Protein AF-A0A8C0AU82-F1 (afdb_monomer)

Mean predicted aligned error: 18.44 Å

Sequence (104 aa):
MIRSTSATCQVRTSYLPEEILWGYEFTPAISLSASGKYVADFSLFDQVVKVTAPCCLHETVRFGDPEKVKLEESLREAAEREREGAPLSNQATRCTWGLGSRRL

pLDDT: mean 73.28, std 21.24, range [34.78, 97.44]

Foldseek 3Di:
DPPVDPDDDDDDDDDDPVRDDPQKDQDPQWDADPVRDIDGNVVRVPPIDRHDPPDDDDDDDPPDDPVNVVVVVVVVVVVVVVVVPDDDDDDDDDDDDDPPDDDD

Solvent-accessible surface area (backbone atoms only — not comparable to full-atom values): 7245 Å² total; per-residue (Å²): 104,47,95,92,40,103,45,80,74,87,87,85,86,87,80,58,81,87,72,60,67,84,51,50,43,73,45,84,30,65,48,72,44,98,86,74,43,82,42,75,44,73,88,30,68,85,38,66,43,82,47,84,61,80,75,58,93,87,60,89,71,94,80,68,54,72,66,57,56,54,49,55,52,53,53,50,52,50,54,52,54,54,64,75,68,57,79,92,76,92,75,87,78,81,83,75,82,83,77,85,74,91,83,132

InterPro domains:
  IPR003269 Potassium channel, inwardly rectifying, Kir1.2 [PR01322] (27-35)
  IPR003269 Potassium channel, inwardly rectifying, Kir1.2 [PR01322] (46-54)
  IPR003269 Potassium channel, inwardly rectifying, Kir1.2 [PR01322] (80-88)
  IPR013518 Potassium channel, inwardly rectifying, Kir, cytoplasmic [G3DSA:2.60.40.1400] (1-64)
  IPR014756 Immunoglobulin E-set [SSF81296] (2-61)
  IPR016449 Potassium channel, inwardly rectifying, Kir [PR01320] (13-30)
  IPR016449 Potassium channel, inwardly rectifying, Kir [PR01320] (38-52)
  IPR016449 Potassium channel, inwardly rectifying, Kir [PTHR11767] (2-73)
  IPR041647 Inward rectifier potassium channel, C-terminal [PF17655] (2-59)

Secondary structure (DSSP, 8-state):
-BTTBS----------GGG--TTEEE---EEE-TTS-EEE-GGGSS-EEE----S-SS---SS--HHHHHHHHHHHHHHHHHHHH-------------------

Structure (mmCIF, N/CA/C/O backbone):
data_AF-A0A8C0AU82-F1
#
_entry.id   AF-A0A8C0AU82-F1
#
loop_
_atom_site.group_PDB
_atom_site.id
_atom_site.type_symbol
_a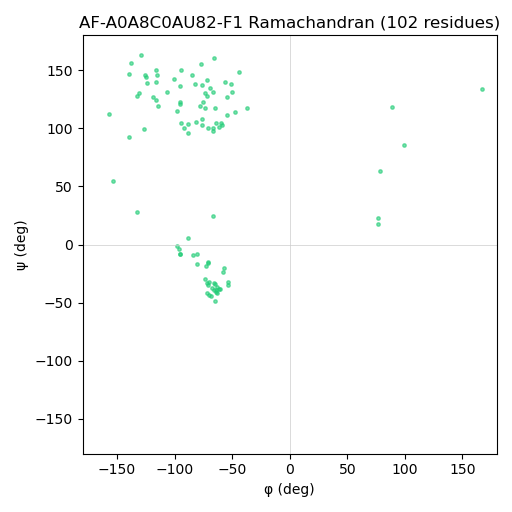tom_site.label_atom_id
_atom_site.label_alt_id
_atom_site.label_comp_id
_atom_site.label_asym_id
_atom_site.label_entity_id
_atom_site.label_seq_id
_atom_site.pdbx_PDB_ins_code
_atom_site.Cartn_x
_atom_site.Cartn_y
_atom_site.Cartn_z
_atom_site.occupancy
_atom_site.B_iso_or_equiv
_atom_site.auth_seq_id
_atom_site.auth_comp_id
_atom_site.auth_asym_id
_atom_site.auth_atom_id
_atom_site.pdbx_PDB_model_num
ATOM 1 N N . MET A 1 1 ? 17.974 5.374 -6.125 1.00 58.78 1 MET A N 1
ATOM 2 C CA . MET A 1 1 ? 18.706 5.566 -7.394 1.00 58.78 1 MET A CA 1
ATOM 3 C C . MET A 1 1 ? 17.728 5.272 -8.514 1.00 58.78 1 MET A C 1
ATOM 5 O O . MET A 1 1 ? 17.133 4.201 -8.503 1.00 58.78 1 MET A O 1
ATOM 9 N N . ILE A 1 2 ? 17.480 6.233 -9.399 1.00 80.56 2 ILE A N 1
ATOM 10 C CA . ILE A 1 2 ? 16.621 6.003 -10.569 1.00 80.56 2 ILE A CA 1
ATOM 11 C C . ILE A 1 2 ? 17.420 5.151 -11.555 1.00 80.56 2 ILE A C 1
ATOM 13 O O . ILE A 1 2 ? 18.567 5.461 -11.832 1.00 80.56 2 ILE A O 1
ATOM 17 N N . ARG A 1 3 ? 16.850 4.059 -12.074 1.00 72.75 3 ARG A N 1
ATOM 18 C CA . ARG A 1 3 ? 17.611 3.053 -12.841 1.00 72.75 3 ARG A CA 1
ATOM 19 C C . ARG A 1 3 ? 18.416 3.638 -14.017 1.00 72.75 3 ARG A C 1
ATOM 21 O O . ARG A 1 3 ? 19.488 3.128 -14.315 1.00 72.75 3 ARG A O 1
ATOM 28 N N . SER A 1 4 ? 17.918 4.698 -14.653 1.00 81.94 4 SER A N 1
ATOM 29 C CA . SER A 1 4 ? 18.555 5.332 -15.818 1.00 81.94 4 SER A CA 1
ATOM 30 C C . SER A 1 4 ? 19.447 6.530 -15.483 1.00 81.94 4 SER A C 1
ATOM 32 O O . SER A 1 4 ? 20.152 7.021 -16.359 1.00 81.94 4 SER A O 1
ATOM 34 N N . THR A 1 5 ? 19.446 7.001 -14.235 1.00 80.44 5 THR A N 1
ATOM 35 C CA . THR A 1 5 ? 20.209 8.185 -13.828 1.00 80.44 5 THR A CA 1
ATOM 36 C C . THR A 1 5 ? 20.950 7.855 -12.544 1.00 80.44 5 THR A C 1
ATOM 38 O O . THR A 1 5 ? 20.331 7.482 -11.551 1.00 80.44 5 THR A O 1
ATOM 41 N N . SER A 1 6 ? 22.263 8.076 -12.489 1.00 81.88 6 SER A N 1
ATOM 42 C CA . SER A 1 6 ? 23.060 7.974 -11.251 1.00 81.88 6 SER A CA 1
ATOM 43 C C . SER A 1 6 ? 22.715 9.057 -10.206 1.00 81.88 6 SER A C 1
ATOM 45 O O . SER A 1 6 ? 23.526 9.392 -9.348 1.00 81.88 6 SER A O 1
ATOM 47 N N . ALA A 1 7 ? 21.495 9.596 -10.259 1.00 88.25 7 ALA A N 1
ATOM 48 C CA . ALA A 1 7 ? 20.927 10.560 -9.340 1.00 88.25 7 ALA A CA 1
ATOM 49 C C . ALA A 1 7 ? 20.107 9.870 -8.239 1.00 88.25 7 ALA A C 1
ATOM 51 O O . ALA A 1 7 ? 19.492 8.804 -8.414 1.00 88.25 7 ALA A O 1
ATOM 52 N N . THR A 1 8 ? 20.070 10.517 -7.081 1.00 88.50 8 THR A N 1
ATOM 53 C CA . THR A 1 8 ? 19.171 10.170 -5.984 1.00 88.50 8 THR A CA 1
ATOM 54 C C . THR A 1 8 ? 17.810 10.841 -6.197 1.00 88.50 8 THR A C 1
ATOM 56 O O . THR A 1 8 ? 17.713 11.928 -6.757 1.00 88.50 8 THR A O 1
ATOM 59 N N . CYS A 1 9 ? 16.735 10.167 -5.787 1.00 87.19 9 CYS A N 1
ATOM 60 C CA . CYS A 1 9 ? 15.372 10.694 -5.826 1.00 87.19 9 CYS A CA 1
ATOM 61 C C . CYS A 1 9 ? 14.746 10.459 -4.457 1.00 87.19 9 CYS A C 1
ATOM 63 O O . CYS A 1 9 ? 14.836 9.349 -3.927 1.00 87.19 9 CYS A O 1
ATOM 65 N N . GLN A 1 10 ? 14.159 11.509 -3.892 1.00 93.25 10 GLN A N 1
ATOM 66 C CA . GLN A 1 10 ? 13.459 11.469 -2.620 1.00 93.25 10 GLN A CA 1
ATOM 67 C C . GLN A 1 10 ? 11.981 11.745 -2.880 1.00 93.25 10 GLN A C 1
ATOM 69 O O . GLN A 1 10 ? 11.624 12.820 -3.354 1.00 93.25 10 GLN A O 1
ATOM 74 N N . VAL A 1 11 ? 11.132 10.779 -2.544 1.00 94.19 11 VAL A N 1
ATOM 75 C CA . VAL A 1 11 ? 9.676 10.928 -2.578 1.00 94.19 11 VAL A CA 1
ATOM 76 C C . VAL A 1 11 ? 9.197 11.032 -1.136 1.00 94.19 11 VAL A C 1
ATOM 78 O O . VAL A 1 11 ? 9.627 10.252 -0.286 1.00 94.19 11 VAL A O 1
ATOM 81 N N . ARG A 1 12 ? 8.358 12.026 -0.838 1.00 96.62 12 ARG A N 1
ATOM 82 C CA . ARG A 1 12 ? 7.791 12.250 0.497 1.00 96.62 12 ARG A CA 1
ATOM 83 C C . ARG A 1 12 ? 6.273 12.287 0.406 1.00 96.62 12 ARG A C 1
ATOM 85 O O . ARG A 1 12 ? 5.738 12.819 -0.559 1.00 96.62 12 ARG A O 1
ATOM 92 N N . THR A 1 13 ? 5.620 11.754 1.427 1.00 95.38 13 THR A N 1
ATOM 93 C CA . THR A 1 13 ? 4.176 11.852 1.643 1.00 95.38 13 THR A CA 1
ATOM 94 C C . THR A 1 13 ? 3.919 12.130 3.124 1.00 95.38 13 THR A C 1
ATOM 96 O O . THR A 1 13 ? 4.779 11.844 3.964 1.00 95.38 13 THR A O 1
ATOM 99 N N . SER A 1 14 ? 2.771 12.714 3.440 1.00 97.06 14 SER A N 1
ATOM 100 C CA . SER A 1 14 ? 2.308 13.000 4.798 1.00 97.06 14 SER A CA 1
A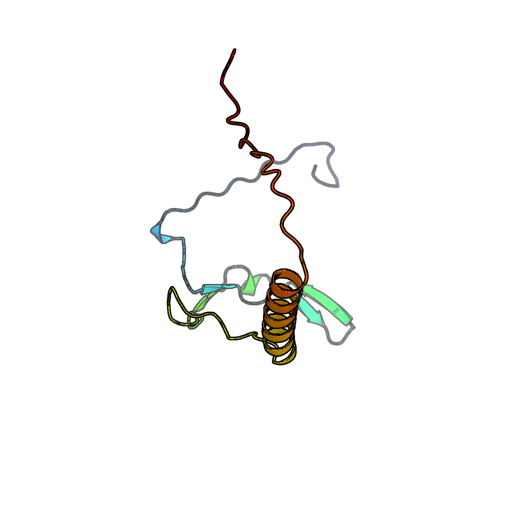TOM 101 C C . SER A 1 14 ? 0.821 12.705 4.878 1.00 97.06 14 SER A C 1
ATOM 103 O O . SER A 1 14 ? 0.122 12.960 3.902 1.00 97.06 14 SER A O 1
ATOM 105 N N . TYR A 1 15 ? 0.364 12.242 6.040 1.00 96.38 15 TYR A N 1
ATOM 106 C CA . TYR A 1 15 ? -1.045 11.976 6.298 1.00 96.38 15 TYR A CA 1
ATOM 107 C C . TYR A 1 15 ? -1.525 12.760 7.520 1.00 96.38 15 TYR A C 1
ATOM 109 O O . TYR A 1 15 ? -0.805 12.847 8.522 1.00 96.38 15 TYR A O 1
ATOM 117 N N . LEU A 1 16 ? -2.729 13.318 7.442 1.00 97.44 16 LEU A N 1
ATOM 118 C CA . LEU A 1 16 ? -3.476 13.837 8.582 1.00 97.44 16 LEU A CA 1
ATOM 119 C C . LEU A 1 16 ? -4.108 12.673 9.369 1.00 97.44 16 LEU A C 1
ATOM 121 O O . LEU A 1 16 ? -4.355 11.610 8.795 1.00 97.44 16 LEU A O 1
ATOM 125 N N . PRO A 1 17 ? -4.398 12.837 10.673 1.00 95.94 17 PRO A N 1
ATOM 126 C CA . PRO A 1 17 ? -5.051 11.794 11.467 1.00 95.94 17 PRO A CA 1
ATOM 127 C C . PRO A 1 17 ? -6.361 11.278 10.854 1.00 95.94 17 PRO A C 1
ATOM 129 O O . PRO A 1 17 ? -6.658 10.090 10.950 1.00 95.94 17 PRO A O 1
ATOM 132 N N . GLU A 1 18 ? -7.118 12.152 10.194 1.00 94.56 18 GLU A N 1
ATOM 133 C CA . GLU A 1 18 ? -8.395 11.842 9.547 1.00 94.56 18 GLU A CA 1
ATOM 134 C C . GLU A 1 18 ? -8.236 11.023 8.253 1.00 94.56 18 GLU A C 1
ATOM 136 O O . GLU A 1 18 ? -9.190 10.383 7.814 1.00 94.56 18 GLU A O 1
ATOM 141 N N . GLU A 1 19 ? -7.041 11.005 7.654 1.00 94.19 19 GLU A N 1
ATOM 142 C CA . GLU A 1 19 ? -6.724 10.224 6.447 1.00 94.19 19 GLU A CA 1
ATOM 143 C C . GLU A 1 19 ? -6.343 8.770 6.784 1.00 94.19 19 GLU A C 1
ATOM 145 O O . GLU A 1 19 ? -6.227 7.925 5.895 1.00 94.19 19 GLU A O 1
ATOM 150 N N . ILE A 1 20 ? -6.171 8.450 8.072 1.00 93.38 20 ILE A N 1
ATOM 151 C CA . ILE A 1 20 ? -5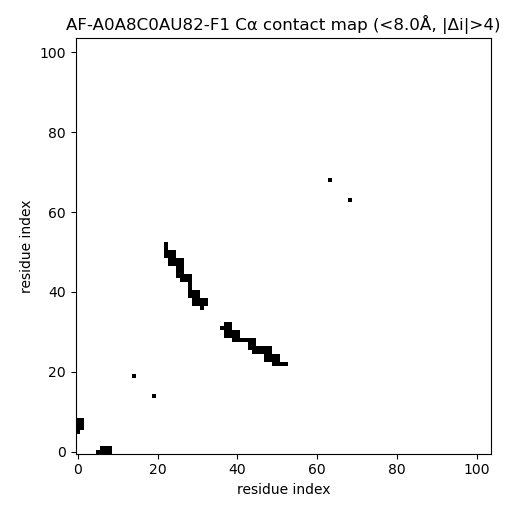.842 7.103 8.545 1.00 93.38 20 ILE A CA 1
ATOM 152 C C . ILE A 1 20 ? -7.135 6.318 8.789 1.00 93.38 20 ILE A C 1
ATOM 154 O O . ILE A 1 20 ? -7.820 6.476 9.801 1.00 93.38 20 ILE A O 1
ATOM 158 N N . LEU A 1 21 ? -7.453 5.421 7.858 1.00 92.38 21 LEU A N 1
ATOM 159 C CA . LEU A 1 21 ? -8.677 4.624 7.884 1.00 92.38 21 LEU A CA 1
ATOM 160 C C . LEU A 1 21 ? -8.473 3.279 8.599 1.00 92.38 21 LEU A C 1
ATOM 162 O O . LEU A 1 21 ? -7.982 2.309 8.024 1.00 92.38 21 LEU A O 1
ATOM 166 N N . TRP A 1 22 ? -8.899 3.195 9.861 1.00 90.75 22 TRP A N 1
ATOM 167 C CA . TRP A 1 22 ? -8.869 1.946 10.631 1.00 90.75 22 TRP A CA 1
ATOM 168 C C . TRP A 1 22 ? -9.990 0.984 10.225 1.00 90.75 22 TRP A C 1
ATOM 170 O O . TRP A 1 22 ? -11.144 1.385 10.074 1.00 90.75 22 TRP A O 1
ATOM 180 N N . GLY A 1 23 ? -9.663 -0.305 10.102 1.00 91.25 23 GLY A N 1
ATOM 181 C CA . GLY A 1 23 ? -10.621 -1.331 9.668 1.00 91.25 23 GLY A CA 1
ATOM 182 C C . GLY A 1 23 ? -10.895 -1.316 8.162 1.00 91.25 23 GLY A C 1
ATOM 183 O O . GLY A 1 23 ? -11.943 -1.786 7.725 1.00 91.25 23 GLY A O 1
ATOM 184 N N . TYR A 1 24 ? -9.975 -0.763 7.373 1.00 93.81 24 TYR A N 1
ATOM 185 C CA . TYR A 1 24 ? -10.010 -0.807 5.916 1.00 93.81 24 TYR A CA 1
ATOM 186 C C . TYR A 1 24 ? -8.817 -1.596 5.382 1.00 93.81 24 TYR A C 1
ATOM 188 O O . TYR A 1 24 ? -7.750 -1.619 5.996 1.00 93.81 24 TYR A O 1
ATOM 196 N N . GLU A 1 25 ? -9.007 -2.230 4.231 1.00 93.75 25 GLU A N 1
ATOM 197 C CA . GLU A 1 25 ? -7.971 -2.957 3.499 1.00 93.75 25 GLU A CA 1
ATOM 198 C C . GLU A 1 25 ? -7.892 -2.428 2.064 1.00 93.75 25 GLU A C 1
ATOM 200 O O . GLU A 1 25 ? -8.905 -2.027 1.488 1.00 93.75 25 GLU A O 1
ATOM 205 N N . PHE A 1 26 ? -6.689 -2.397 1.489 1.00 95.00 26 PHE A N 1
ATOM 206 C CA . PHE A 1 26 ? -6.504 -2.023 0.089 1.00 95.00 26 PHE A CA 1
ATOM 207 C C . PHE A 1 26 ? -7.014 -3.118 -0.840 1.00 95.00 26 PHE A C 1
ATOM 209 O O . PHE A 1 26 ? -6.813 -4.310 -0.605 1.00 95.00 26 PHE A O 1
ATOM 216 N N . THR A 1 27 ? -7.625 -2.703 -1.941 1.00 94.69 27 THR A N 1
ATOM 217 C CA . THR A 1 27 ? -8.044 -3.628 -2.990 1.00 94.69 27 THR A CA 1
ATOM 218 C C . THR A 1 27 ? -6.803 -4.192 -3.690 1.00 94.69 27 THR A C 1
ATOM 220 O O . THR A 1 27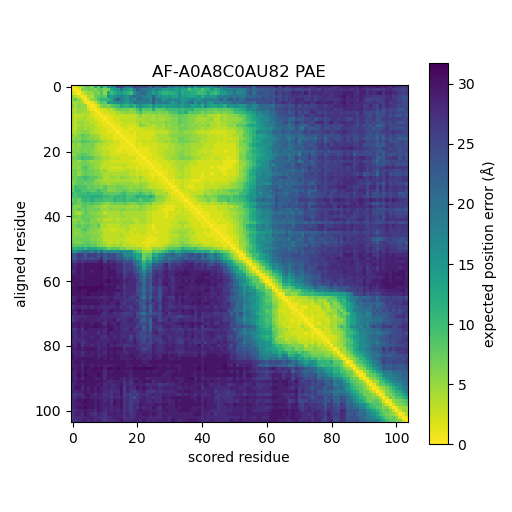 ? -5.889 -3.427 -4.008 1.00 94.69 27 THR A O 1
ATOM 223 N N . PRO A 1 28 ? -6.721 -5.511 -3.953 1.00 93.75 28 PRO A N 1
ATOM 224 C CA . PRO A 1 28 ? -5.569 -6.094 -4.632 1.00 93.75 28 PRO A CA 1
ATOM 225 C C . PRO A 1 28 ? -5.358 -5.491 -6.029 1.00 93.75 28 PRO A C 1
ATOM 227 O O . PRO A 1 28 ? -6.057 -5.826 -6.980 1.00 93.75 28 PRO A O 1
ATOM 230 N N . ALA A 1 29 ? -4.354 -4.622 -6.161 1.00 93.31 29 ALA A N 1
ATOM 231 C CA . ALA A 1 29 ? -4.043 -3.939 -7.417 1.00 93.31 29 ALA A CA 1
ATOM 232 C C . ALA A 1 29 ? -3.231 -4.797 -8.403 1.00 93.31 29 ALA A C 1
ATOM 234 O O . ALA A 1 29 ? -3.009 -4.387 -9.537 1.00 93.31 29 ALA A O 1
ATOM 235 N N . ILE A 1 30 ? -2.757 -5.977 -7.992 1.00 95.56 30 ILE A N 1
ATOM 236 C CA . ILE A 1 30 ? -1.957 -6.874 -8.834 1.00 95.56 30 ILE A CA 1
ATOM 237 C C . ILE A 1 30 ? -2.733 -8.167 -9.058 1.00 95.56 30 ILE A C 1
ATOM 239 O O . ILE A 1 30 ? -3.098 -8.854 -8.106 1.00 95.56 30 ILE A O 1
ATOM 243 N N . SER A 1 31 ? -2.934 -8.524 -10.324 1.00 92.56 31 SER A N 1
ATOM 244 C CA . SER A 1 31 ? -3.605 -9.758 -10.736 1.00 92.56 31 SER A CA 1
ATOM 245 C C . SER A 1 31 ? -2.770 -10.534 -11.755 1.00 92.56 31 SER A C 1
ATOM 247 O O . SER A 1 31 ? -1.826 -10.007 -12.347 1.00 92.56 31 SER A O 1
ATOM 249 N N . LEU A 1 32 ? -3.095 -11.813 -11.944 1.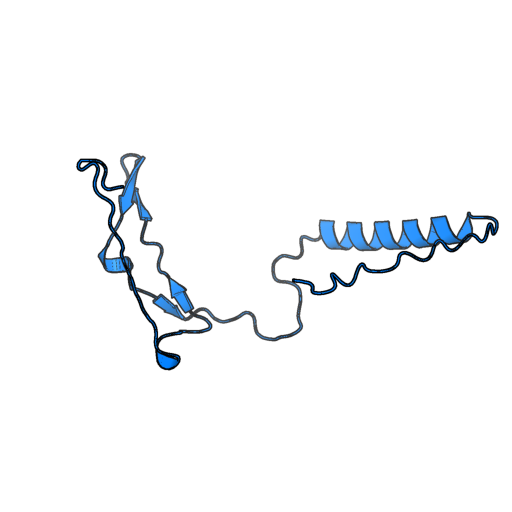00 94.69 32 LEU A N 1
ATOM 250 C CA . LEU A 1 32 ? -2.488 -12.650 -12.973 1.00 94.69 32 LEU A CA 1
ATOM 251 C C . LEU A 1 32 ? -3.381 -12.634 -14.217 1.00 94.69 32 LEU A C 1
ATOM 253 O O . LEU A 1 32 ? -4.555 -12.995 -14.148 1.00 94.69 32 LEU A O 1
ATOM 257 N N . SER A 1 33 ? -2.832 -12.236 -15.361 1.00 91.19 33 SER A N 1
ATOM 258 C CA . SER A 1 33 ? -3.538 -12.322 -16.635 1.00 91.19 33 SER A CA 1
ATOM 259 C C . SER A 1 33 ? -3.789 -13.781 -17.023 1.00 91.19 33 SER A C 1
ATOM 261 O O . SER A 1 33 ? -3.053 -14.687 -16.630 1.00 91.19 33 SER A O 1
ATOM 263 N N . ALA A 1 34 ? -4.749 -14.006 -17.923 1.00 91.38 34 ALA A N 1
ATOM 264 C CA . ALA A 1 34 ? -4.953 -15.317 -18.546 1.00 91.38 34 ALA A CA 1
ATOM 265 C C . ALA A 1 34 ? -3.696 -15.848 -19.273 1.00 91.38 34 ALA A C 1
ATOM 267 O O . ALA A 1 34 ? -3.558 -17.045 -19.494 1.00 91.38 34 ALA A O 1
ATOM 268 N N . SER A 1 35 ? -2.761 -14.960 -19.627 1.00 91.25 35 SER A N 1
ATOM 269 C CA . SER A 1 35 ? -1.468 -15.298 -20.228 1.00 91.25 35 SER A CA 1
ATOM 270 C C . SER A 1 35 ? -0.350 -15.570 -19.211 1.00 91.25 35 SER A C 1
ATOM 272 O O . SER A 1 35 ? 0.799 -15.739 -19.617 1.00 91.25 35 SER A O 1
ATOM 274 N N . GLY A 1 36 ? -0.654 -15.596 -17.908 1.00 92.88 36 GLY A N 1
ATOM 275 C CA . GLY A 1 36 ? 0.310 -15.877 -16.841 1.00 92.88 36 GLY A CA 1
ATOM 276 C C . GLY A 1 36 ? 1.246 -14.712 -16.504 1.00 92.88 36 GLY A C 1
ATOM 277 O O . GLY A 1 36 ? 2.297 -14.926 -15.903 1.00 92.88 36 GLY A O 1
ATOM 278 N N . LYS A 1 37 ? 0.906 -13.480 -16.898 1.00 94.69 37 LYS A N 1
ATOM 279 C CA . LYS A 1 37 ? 1.693 -12.276 -16.591 1.00 94.69 37 LYS A CA 1
ATOM 280 C C . LYS A 1 37 ? 1.064 -11.520 -15.427 1.00 94.69 37 LYS A C 1
ATOM 282 O O . LYS A 1 37 ? -0.155 -11.414 -15.358 1.00 94.69 37 LYS A O 1
ATOM 287 N N . TYR A 1 38 ? 1.882 -10.942 -14.554 1.00 95.88 38 TYR A N 1
ATOM 288 C CA . TYR A 1 38 ? 1.384 -10.014 -13.541 1.00 95.88 38 TYR A CA 1
ATOM 289 C C . TYR A 1 38 ? 0.983 -8.693 -14.195 1.00 95.88 38 TYR A C 1
ATOM 291 O O . TYR A 1 38 ? 1.768 -8.093 -14.933 1.00 95.88 38 TYR A O 1
ATOM 299 N N . VAL A 1 39 ? -0.239 -8.256 -13.921 1.00 94.50 39 VAL A N 1
ATOM 300 C CA . VAL A 1 39 ? -0.798 -6.988 -14.383 1.00 94.50 39 VAL A CA 1
ATOM 301 C C . VAL A 1 39 ? -1.137 -6.156 -13.158 1.00 94.50 39 VAL A C 1
ATOM 303 O O . VAL A 1 39 ? -1.821 -6.633 -12.254 1.00 94.50 39 VAL A O 1
ATOM 306 N N . ALA A 1 40 ? -0.632 -4.926 -13.134 1.00 96.19 40 ALA A N 1
ATOM 307 C CA . ALA A 1 40 ? -0.980 -3.941 -12.124 1.00 96.19 40 ALA A CA 1
ATOM 308 C C . ALA A 1 40 ? -2.102 -3.045 -12.662 1.00 96.19 40 ALA A C 1
ATOM 310 O O . ALA A 1 40 ? -1.925 -2.396 -13.695 1.00 96.19 40 ALA A O 1
ATOM 311 N N . ASP A 1 41 ? -3.236 -3.021 -11.970 1.00 93.75 41 ASP A N 1
ATOM 312 C CA . ASP A 1 41 ? -4.328 -2.088 -12.217 1.00 93.75 41 ASP A CA 1
ATOM 313 C C . ASP A 1 41 ? -4.182 -0.884 -11.280 1.00 93.75 41 ASP A C 1
ATOM 315 O O . ASP A 1 41 ? -4.438 -0.957 -10.076 1.00 93.75 41 ASP A O 1
ATOM 319 N N . PHE A 1 42 ? -3.739 0.242 -11.839 1.00 94.94 42 PHE A N 1
ATOM 320 C CA . PHE A 1 42 ? -3.534 1.473 -11.077 1.00 94.94 42 PHE A CA 1
ATOM 321 C C . PHE A 1 42 ? -4.841 2.130 -10.631 1.00 94.94 42 PHE A C 1
ATOM 323 O O . PHE A 1 42 ? -4.799 2.959 -9.726 1.00 94.94 42 PHE A O 1
ATOM 330 N N . SER A 1 43 ? -5.989 1.760 -11.206 1.00 93.88 43 SER A N 1
ATOM 331 C CA . SER A 1 43 ? -7.294 2.248 -10.745 1.00 93.88 43 SER A CA 1
ATOM 332 C C . SER A 1 43 ? -7.701 1.658 -9.393 1.00 93.88 43 SER A C 1
ATOM 334 O O . SER A 1 43 ? -8.608 2.182 -8.755 1.00 93.88 43 SER A O 1
ATOM 336 N N . LEU A 1 44 ? -7.035 0.588 -8.946 1.00 93.56 44 LEU A N 1
ATOM 337 C CA . LEU A 1 44 ? -7.257 -0.037 -7.640 1.00 93.56 44 LEU A CA 1
ATOM 338 C C . LEU A 1 44 ? -6.268 0.453 -6.572 1.00 93.56 44 LEU A C 1
ATOM 340 O O . LEU A 1 44 ? -6.374 0.051 -5.417 1.00 93.56 44 LEU A O 1
ATOM 344 N N . PHE A 1 45 ? -5.294 1.293 -6.940 1.00 93.50 45 PHE A N 1
ATOM 345 C CA . PHE A 1 45 ? -4.164 1.643 -6.075 1.00 93.50 45 PHE A CA 1
ATOM 346 C C . PHE A 1 45 ? -4.585 2.374 -4.793 1.00 93.50 45 PHE A C 1
ATOM 348 O O . PHE A 1 45 ? -4.067 2.089 -3.715 1.00 93.50 45 PHE A O 1
ATOM 355 N N . ASP A 1 46 ? -5.522 3.306 -4.909 1.00 93.62 46 ASP A N 1
ATOM 356 C CA . ASP A 1 46 ? -6.087 4.085 -3.807 1.00 93.62 46 ASP A CA 1
ATOM 357 C C . ASP A 1 46 ? -7.424 3.517 -3.305 1.00 93.62 46 ASP A C 1
ATOM 359 O O . ASP A 1 46 ? -8.002 4.024 -2.343 1.00 93.62 46 ASP A O 1
ATOM 363 N N . GLN A 1 47 ? -7.916 2.441 -3.926 1.00 94.88 47 GLN A N 1
ATOM 364 C CA . GLN A 1 47 ? -9.201 1.859 -3.577 1.00 94.88 47 GLN A CA 1
ATOM 365 C C . GLN A 1 47 ? -9.094 1.027 -2.298 1.00 94.88 47 GLN A C 1
ATOM 367 O O . GLN A 1 47 ? -8.417 -0.001 -2.248 1.00 94.88 47 GLN A O 1
ATOM 372 N N . VAL A 1 48 ? -9.851 1.426 -1.281 1.00 94.94 48 VAL A N 1
ATOM 373 C CA . VAL A 1 48 ? -9.955 0.716 -0.005 1.00 94.94 48 VAL A CA 1
ATOM 374 C C . VAL A 1 48 ? -11.362 0.176 0.215 1.00 94.94 48 VAL A C 1
ATOM 376 O O . VAL A 1 48 ? -12.357 0.802 -0.154 1.00 94.94 48 VAL A O 1
ATOM 379 N N . VAL A 1 49 ? -11.450 -0.981 0.860 1.00 94.25 49 VAL A N 1
ATOM 380 C CA . VAL A 1 49 ? -12.708 -1.618 1.251 1.00 94.25 49 VAL A CA 1
ATOM 381 C C . VAL A 1 49 ? -12.798 -1.695 2.768 1.00 94.25 49 VAL A C 1
ATOM 383 O O . VAL A 1 49 ? -11.811 -1.961 3.452 1.00 94.25 49 VAL A O 1
ATOM 386 N N . LYS A 1 50 ? -13.991 -1.440 3.313 1.00 92.31 50 LYS A N 1
ATOM 387 C CA . LYS A 1 50 ? -14.235 -1.572 4.751 1.00 92.31 50 LYS A CA 1
ATOM 388 C C . LYS A 1 50 ? -14.298 -3.051 5.101 1.00 92.31 50 LYS A C 1
ATOM 390 O O . LYS A 1 50 ? -15.204 -3.752 4.649 1.00 92.31 50 LYS A O 1
ATOM 395 N N . VAL A 1 51 ? -13.376 -3.509 5.933 1.00 89.00 51 VAL A N 1
ATOM 396 C CA . VAL A 1 51 ? -13.375 -4.881 6.429 1.00 89.00 51 VAL A CA 1
ATOM 397 C C . VAL A 1 51 ? -14.077 -4.891 7.775 1.00 89.00 51 VAL A C 1
ATOM 399 O O . VAL A 1 51 ? -13.891 -4.008 8.616 1.00 89.00 51 VAL A O 1
ATOM 402 N N . THR A 1 52 ? -14.940 -5.882 7.988 1.00 78.19 52 THR A N 1
ATOM 403 C CA . THR A 1 52 ? -15.484 -6.127 9.320 1.00 78.19 52 THR A CA 1
ATOM 404 C C . THR A 1 52 ? -14.303 -6.525 10.189 1.00 78.19 52 THR A C 1
ATOM 406 O O . THR A 1 52 ? -13.769 -7.622 10.041 1.00 78.19 52 THR A O 1
ATOM 409 N N . ALA A 1 53 ? -13.845 -5.610 11.045 1.00 62.16 53 ALA A N 1
ATOM 410 C CA . ALA A 1 53 ? -12.845 -5.945 12.042 1.00 62.16 53 ALA A CA 1
ATOM 411 C C . ALA A 1 53 ? -13.332 -7.213 12.761 1.00 62.16 53 ALA A C 1
ATOM 413 O O . ALA A 1 53 ? -14.511 -7.243 13.141 1.00 62.16 53 ALA A O 1
ATOM 414 N N . PRO A 1 54 ? -12.499 -8.260 12.933 1.00 58.38 54 PRO A N 1
ATOM 415 C CA . PRO A 1 54 ? -12.821 -9.279 13.913 1.00 58.38 54 PRO A CA 1
ATOM 416 C C . PRO A 1 54 ? -13.017 -8.506 15.210 1.00 58.38 54 PRO A C 1
ATOM 418 O O . PRO A 1 54 ? -12.113 -7.806 15.669 1.00 58.38 54 PRO A O 1
ATOM 421 N N . CYS A 1 55 ? -14.263 -8.477 15.672 1.00 46.59 55 CYS A N 1
ATOM 422 C CA . CYS A 1 55 ? -14.634 -7.676 16.810 1.00 46.59 55 CYS A CA 1
ATOM 423 C C . CYS A 1 55 ? -13.664 -7.985 17.952 1.00 46.59 55 CYS A C 1
ATOM 425 O O . CYS A 1 55 ? -13.366 -9.146 18.220 1.00 46.59 55 CYS A O 1
ATOM 427 N N . CYS A 1 56 ? -13.262 -6.913 18.628 1.00 44.78 56 CYS A N 1
ATO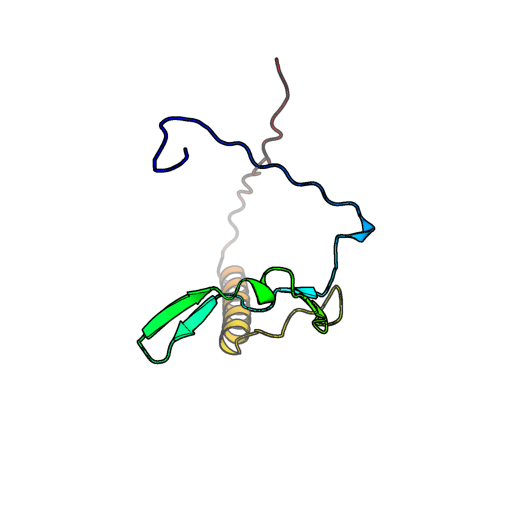M 428 C CA . CYS A 1 56 ? -12.731 -6.914 19.981 1.00 44.78 56 CYS A CA 1
ATOM 429 C C . CYS A 1 56 ? -11.212 -7.106 20.120 1.00 44.78 56 CYS A C 1
ATOM 431 O O . CYS A 1 56 ? -10.623 -8.159 19.889 1.00 44.78 56 CYS A O 1
ATOM 433 N N . LEU A 1 57 ? -10.599 -6.069 20.697 1.00 50.50 57 LEU A N 1
ATOM 434 C CA . LEU A 1 57 ? -9.648 -6.259 21.786 1.00 50.50 57 LEU A CA 1
ATOM 435 C C . LEU A 1 57 ? -10.159 -7.408 22.676 1.00 50.50 57 LEU A C 1
ATOM 437 O O . LEU A 1 57 ? -11.233 -7.286 23.256 1.00 50.50 57 LEU A O 1
ATOM 4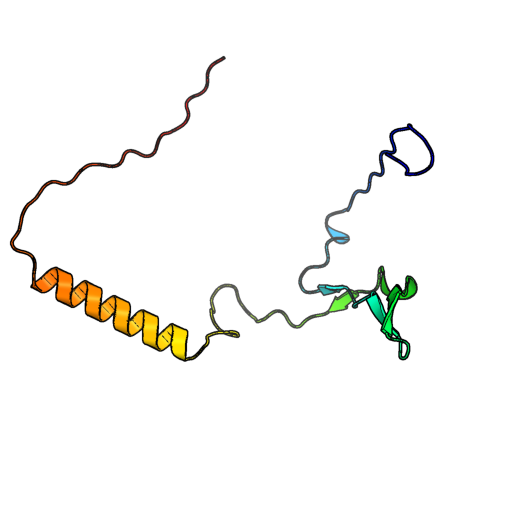41 N N . HIS A 1 58 ? -9.384 -8.493 22.751 1.00 47.91 58 HIS A N 1
ATOM 442 C CA . HIS A 1 58 ? -9.668 -9.725 23.494 1.00 47.91 58 HIS A CA 1
ATOM 443 C C . HIS A 1 58 ? -10.652 -10.714 22.843 1.00 47.91 58 HIS A C 1
ATOM 445 O O . HIS A 1 58 ? -11.658 -11.076 23.437 1.00 47.91 58 HIS A O 1
ATOM 451 N N . GLU A 1 59 ? -10.302 -11.268 21.684 1.00 39.56 59 GLU A N 1
ATOM 452 C CA . GLU A 1 59 ? -10.427 -12.719 21.517 1.00 39.56 59 GLU A CA 1
ATOM 453 C C . GLU A 1 59 ? -9.496 -13.211 20.411 1.00 39.56 59 GLU A C 1
ATOM 455 O O . GLU A 1 59 ? -9.631 -12.915 19.225 1.00 39.56 59 GLU A O 1
ATOM 460 N N . THR A 1 60 ? -8.498 -13.979 20.830 1.00 48.16 60 THR A N 1
ATOM 461 C CA . THR A 1 60 ? -7.862 -14.979 19.984 1.00 48.16 60 THR A CA 1
ATOM 462 C C . THR A 1 60 ? -8.920 -15.774 19.218 1.00 48.16 60 THR A C 1
ATOM 464 O O . THR A 1 60 ? -9.962 -16.102 19.771 1.00 48.16 60 THR A O 1
ATOM 467 N N . VAL A 1 61 ? -8.553 -16.209 18.011 1.00 49.28 61 VAL A N 1
ATOM 468 C CA . VAL A 1 61 ? -9.211 -17.249 17.198 1.00 49.28 61 VAL A CA 1
ATOM 469 C C . VAL A 1 61 ? -10.141 -16.735 16.092 1.00 49.28 61 VAL A C 1
ATOM 471 O O . VAL A 1 61 ? -11.361 -16.803 16.176 1.00 49.28 61 VAL A O 1
ATOM 474 N N . ARG A 1 62 ? -9.538 -16.438 14.932 1.00 46.59 62 ARG A N 1
ATOM 475 C CA . ARG A 1 62 ? -10.018 -16.967 13.635 1.00 46.59 62 ARG A CA 1
ATOM 476 C C . ARG A 1 62 ? -8.896 -17.552 12.760 1.00 46.59 62 ARG A C 1
ATOM 478 O O . ARG A 1 62 ? -9.019 -17.607 11.546 1.00 46.59 62 ARG A O 1
ATOM 485 N N . PHE A 1 63 ? -7.826 -18.046 13.385 1.00 48.28 63 PHE A N 1
ATOM 486 C CA . PHE A 1 63 ? -6.923 -19.033 12.776 1.00 48.28 63 PHE A CA 1
ATOM 487 C C . PHE A 1 63 ? -6.252 -19.871 13.877 1.00 48.28 63 PHE A C 1
ATOM 489 O O . PHE A 1 63 ? -5.038 -19.890 14.046 1.00 48.28 63 PHE A O 1
ATOM 496 N N . GLY A 1 64 ? -7.073 -20.477 14.736 1.00 50.81 64 GLY A N 1
ATOM 497 C CA . GLY A 1 64 ? -6.607 -21.507 15.656 1.00 50.81 64 GLY A CA 1
ATOM 498 C C . GLY A 1 64 ? -6.705 -22.838 14.935 1.00 50.81 64 GLY A C 1
ATOM 499 O O . GLY A 1 64 ? -7.790 -23.406 14.867 1.00 50.81 64 GLY A O 1
ATOM 500 N N . ASP A 1 65 ? -5.604 -23.288 14.345 1.00 60.47 65 ASP A N 1
ATOM 501 C CA . ASP A 1 65 ? -5.479 -24.669 13.893 1.00 60.47 65 ASP A CA 1
ATOM 502 C C . ASP A 1 65 ? -5.791 -25.600 15.091 1.00 60.47 65 ASP A C 1
ATOM 504 O O . ASP A 1 65 ? -5.212 -25.395 16.165 1.00 60.47 65 ASP A O 1
ATOM 508 N N . PRO A 1 66 ? -6.715 -26.573 14.980 1.00 64.81 66 PRO A N 1
ATOM 509 C CA . PRO A 1 66 ? -7.039 -27.483 16.083 1.00 64.81 66 PRO A CA 1
ATOM 510 C C . PRO A 1 66 ? -5.817 -28.276 16.579 1.00 64.81 66 PRO A C 1
ATOM 512 O O . PRO A 1 66 ? -5.783 -28.678 17.744 1.00 64.81 66 PRO A O 1
ATOM 515 N N . GLU A 1 67 ? -4.787 -28.451 15.748 1.00 66.31 67 GLU A N 1
ATOM 516 C CA . GLU A 1 67 ? -3.513 -29.062 16.137 1.00 66.31 67 GLU A CA 1
ATOM 517 C C . GLU A 1 67 ? -2.715 -28.154 17.080 1.00 66.31 67 GLU A C 1
ATOM 519 O O . GLU A 1 67 ? -2.048 -28.644 17.991 1.00 66.31 67 GLU A O 1
ATOM 524 N N . LYS A 1 68 ? -2.822 -26.825 16.933 1.00 66.62 68 LYS A N 1
ATOM 525 C CA . LYS A 1 68 ? -2.140 -25.869 17.821 1.00 66.62 68 LYS A CA 1
ATOM 526 C C . LYS A 1 68 ? -2.684 -25.948 19.249 1.00 66.62 68 LYS A C 1
ATOM 528 O O . LYS A 1 68 ? -1.902 -25.866 20.192 1.00 66.62 68 LYS A O 1
ATOM 533 N N . VAL A 1 69 ? -3.998 -26.116 19.403 1.00 75.62 69 VAL A N 1
ATOM 534 C CA . VAL A 1 69 ? -4.647 -26.245 20.721 1.00 75.62 69 VAL A CA 1
ATOM 535 C C . VAL A 1 69 ? -4.246 -27.563 21.384 1.00 75.62 69 VAL A C 1
ATOM 537 O O . VAL A 1 69 ? -3.831 -27.587 22.536 1.00 75.62 69 VAL A O 1
ATOM 540 N N . LYS A 1 70 ? -4.239 -28.667 20.631 1.00 78.06 70 LYS A N 1
ATOM 541 C CA . LYS A 1 70 ? -3.760 -29.956 21.157 1.00 78.06 70 LYS A CA 1
ATOM 542 C C . LYS A 1 70 ? -2.292 -29.915 21.586 1.00 78.06 70 LYS A C 1
ATOM 544 O O . LYS A 1 70 ? -1.916 -30.527 22.588 1.00 78.06 70 LYS A O 1
ATOM 549 N N . LEU A 1 71 ? -1.454 -29.208 20.825 1.00 75.94 71 LEU A N 1
ATOM 550 C CA . LEU A 1 71 ? -0.036 -29.069 21.139 1.00 75.94 71 LEU A CA 1
ATOM 551 C C . LEU A 1 71 ? 0.180 -28.240 22.411 1.00 75.94 71 LEU A C 1
ATOM 553 O O . LEU A 1 71 ? 1.066 -28.568 23.196 1.00 75.94 71 LEU A O 1
ATOM 557 N N . GLU A 1 72 ? -0.623 -27.197 22.641 1.00 78.75 72 GLU A N 1
ATOM 558 C CA . GLU A 1 72 ? -0.493 -26.350 23.832 1.00 78.75 72 GLU A CA 1
ATOM 559 C C . GLU A 1 72 ? -0.938 -27.069 25.116 1.00 78.75 72 GLU A C 1
ATOM 561 O O . GLU A 1 72 ? -0.279 -26.917 26.146 1.00 78.75 72 GLU A O 1
ATOM 566 N N . GLU A 1 73 ? -1.962 -27.928 25.044 1.00 80.38 73 GLU A N 1
ATOM 567 C CA . GLU A 1 73 ? -2.325 -28.839 26.140 1.00 80.38 73 GLU A CA 1
ATOM 568 C C . GLU A 1 73 ? -1.221 -29.866 26.407 1.00 80.38 73 GLU A C 1
ATOM 570 O O . GLU A 1 73 ? -0.768 -29.996 27.543 1.00 80.38 73 GLU A O 1
ATOM 575 N N . SER A 1 74 ? -0.708 -30.519 25.359 1.00 82.56 74 SER A N 1
ATOM 576 C CA . SER A 1 74 ? 0.366 -31.516 25.498 1.00 82.56 74 SER A CA 1
ATOM 577 C C . SER A 1 74 ? 1.643 -30.913 26.102 1.00 82.56 74 SER A C 1
ATOM 579 O O . SER A 1 74 ? 2.316 -31.546 26.915 1.00 82.56 74 SER A O 1
ATOM 581 N N . LEU A 1 75 ? 1.986 -29.673 25.732 1.00 74.19 75 LEU A N 1
ATOM 582 C CA . LEU A 1 75 ? 3.158 -28.961 26.251 1.00 74.19 75 LEU A CA 1
ATOM 583 C C . LEU A 1 75 ? 2.960 -28.533 27.713 1.00 74.19 75 LEU A C 1
ATOM 585 O O . LEU A 1 75 ? 3.912 -28.545 28.495 1.00 74.19 75 LEU A O 1
ATOM 589 N N . ARG A 1 76 ? 1.721 -28.209 28.104 1.00 78.81 76 ARG A N 1
ATOM 590 C CA . ARG A 1 76 ? 1.361 -27.893 29.490 1.00 78.81 76 ARG A CA 1
ATOM 591 C C . ARG A 1 76 ? 1.406 -29.132 30.387 1.00 78.81 76 ARG A C 1
ATOM 593 O O . ARG A 1 76 ? 1.996 -29.064 31.462 1.00 78.81 76 ARG A O 1
ATOM 600 N N . GLU A 1 77 ? 0.878 -30.261 29.920 1.00 81.44 77 GLU A N 1
ATOM 601 C CA . GLU A 1 77 ? 0.965 -31.548 30.624 1.00 81.44 77 GLU A CA 1
ATOM 602 C C . GLU A 1 77 ? 2.417 -32.034 30.752 1.00 81.44 77 GLU A C 1
ATOM 604 O O . GLU A 1 77 ? 2.818 -32.543 31.800 1.00 81.44 77 GLU A O 1
ATOM 609 N N . ALA A 1 78 ? 3.240 -31.842 29.714 1.00 77.50 78 ALA A N 1
ATOM 610 C CA . ALA A 1 78 ? 4.666 -32.161 29.766 1.00 77.50 78 ALA A CA 1
ATOM 611 C C . ALA A 1 78 ? 5.413 -31.300 30.800 1.00 77.50 78 ALA A C 1
ATOM 613 O O . ALA A 1 78 ? 6.232 -31.826 31.553 1.00 77.50 78 ALA A O 1
ATOM 614 N N . ALA A 1 79 ? 5.094 -30.004 30.890 1.00 73.31 79 ALA A N 1
ATOM 615 C CA . ALA A 1 79 ? 5.676 -29.103 31.885 1.00 73.31 79 ALA A CA 1
ATOM 616 C C . ALA A 1 79 ? 5.273 -29.470 33.325 1.00 73.31 79 ALA A C 1
ATOM 618 O O . ALA A 1 79 ? 6.069 -29.306 34.251 1.00 73.31 79 ALA A O 1
ATOM 619 N N . GLU A 1 80 ? 4.059 -29.987 33.528 1.00 68.12 80 GLU A N 1
ATOM 620 C CA . GLU A 1 80 ? 3.614 -30.490 34.833 1.00 68.12 80 GLU A CA 1
ATOM 621 C C . GLU A 1 80 ? 4.311 -31.807 35.197 1.00 68.12 80 GLU A C 1
ATOM 623 O O . GLU A 1 80 ? 4.824 -31.932 36.312 1.00 68.12 80 GLU A O 1
ATOM 628 N N . ARG A 1 81 ? 4.464 -32.733 34.241 1.00 66.00 81 ARG A N 1
ATOM 629 C CA . ARG A 1 81 ? 5.230 -33.974 34.456 1.00 66.00 81 ARG A CA 1
ATOM 630 C C . ARG A 1 81 ? 6.710 -33.728 34.747 1.00 66.00 81 ARG A C 1
ATOM 632 O O . ARG A 1 81 ? 7.283 -34.436 35.572 1.00 66.00 81 ARG A O 1
ATOM 639 N N . GLU A 1 82 ? 7.334 -32.731 34.118 1.00 62.75 82 GLU A N 1
ATOM 640 C CA . GLU A 1 82 ? 8.715 -32.346 34.448 1.00 62.75 82 GLU A CA 1
ATOM 641 C C . GLU A 1 82 ? 8.837 -31.797 35.875 1.00 62.75 82 GLU A C 1
ATOM 643 O O . GLU A 1 82 ? 9.835 -32.034 36.559 1.00 62.75 82 GLU A O 1
ATOM 648 N N . ARG A 1 83 ? 7.804 -31.102 36.362 1.00 59.19 83 ARG A N 1
ATOM 649 C CA . ARG A 1 83 ? 7.784 -30.517 37.706 1.00 59.19 83 ARG A CA 1
ATOM 650 C C . ARG A 1 83 ? 7.594 -31.559 38.806 1.00 59.19 83 ARG A C 1
ATOM 652 O O . ARG A 1 83 ? 8.105 -31.372 39.908 1.00 59.19 83 ARG A O 1
ATOM 659 N N . GLU A 1 84 ? 6.898 -32.649 38.501 1.00 56.56 84 GLU A N 1
ATOM 660 C CA . GLU A 1 84 ? 6.717 -33.786 39.411 1.00 56.56 84 GLU A CA 1
ATOM 661 C C . GLU A 1 84 ? 7.925 -34.744 39.428 1.00 56.56 84 GLU A C 1
ATOM 663 O O . GLU A 1 84 ? 8.085 -35.512 40.375 1.00 56.56 84 GLU A O 1
ATOM 668 N N . GLY A 1 85 ? 8.811 -34.677 38.424 1.00 57.25 85 GLY A N 1
ATOM 669 C CA . GLY A 1 85 ? 9.987 -35.548 38.300 1.00 57.25 85 GLY A CA 1
ATOM 670 C C . GLY A 1 85 ? 11.310 -34.996 38.852 1.00 57.25 85 GLY A C 1
ATOM 671 O O . GLY A 1 85 ? 12.294 -35.734 38.900 1.00 57.25 85 GLY A O 1
ATOM 672 N N . ALA A 1 86 ? 11.381 -33.727 39.259 1.00 50.91 86 ALA A N 1
ATOM 673 C CA . ALA A 1 86 ? 12.649 -33.097 39.633 1.00 50.91 86 ALA A CA 1
ATOM 674 C C . ALA A 1 86 ? 12.883 -33.086 41.161 1.00 50.91 86 ALA A C 1
ATOM 676 O O . ALA A 1 86 ? 12.179 -32.374 41.883 1.00 50.91 86 ALA A O 1
ATOM 677 N N . PRO A 1 87 ? 13.904 -33.792 41.694 1.00 46.50 87 PRO A N 1
ATOM 678 C CA . PRO A 1 87 ? 14.352 -33.556 43.058 1.00 46.50 87 PRO A CA 1
ATOM 679 C C . PRO A 1 87 ? 14.963 -32.151 43.144 1.00 46.50 87 PRO A C 1
ATOM 681 O O . PRO A 1 87 ? 15.784 -31.754 42.317 1.00 46.50 87 PRO A O 1
ATOM 684 N N . LEU A 1 88 ? 14.527 -31.392 44.150 1.00 49.44 88 LEU A N 1
ATOM 685 C CA . LEU A 1 88 ? 14.929 -30.011 44.417 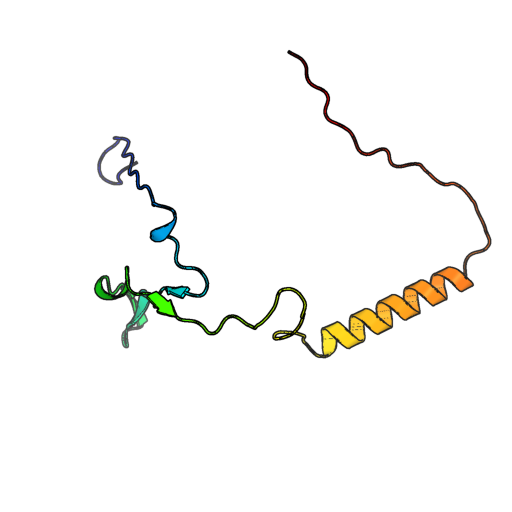1.00 49.44 88 LEU A CA 1
ATOM 686 C C . LEU A 1 88 ? 16.457 -29.830 44.369 1.00 49.44 88 LEU A C 1
ATOM 688 O O . LEU A 1 88 ? 17.174 -30.283 45.258 1.00 49.44 88 LEU A O 1
ATOM 692 N N . SER A 1 89 ? 16.937 -29.069 43.387 1.00 41.41 89 SER A N 1
ATOM 693 C CA . SER A 1 89 ? 18.237 -28.400 43.433 1.00 41.41 89 SER A CA 1
ATOM 694 C C . SER A 1 89 ? 18.015 -26.918 43.142 1.00 41.41 89 SER A C 1
ATOM 696 O O . SER A 1 89 ? 17.808 -26.497 42.006 1.00 41.41 89 SER A O 1
ATOM 698 N N . ASN A 1 90 ? 17.974 -26.123 44.211 1.00 42.84 90 ASN A N 1
ATOM 699 C CA . ASN A 1 90 ? 17.807 -24.679 44.140 1.00 42.84 90 ASN A CA 1
ATOM 700 C C . ASN A 1 90 ? 19.120 -24.020 43.699 1.00 42.84 90 ASN A C 1
ATOM 702 O O . ASN A 1 90 ? 20.037 -23.870 44.506 1.00 42.84 90 ASN A O 1
ATOM 706 N N . GLN A 1 91 ? 19.174 -23.510 42.470 1.00 39.41 91 GLN A N 1
ATOM 707 C CA . GLN A 1 91 ? 20.033 -22.369 42.158 1.00 39.41 91 GLN A CA 1
ATOM 708 C C . GLN A 1 91 ? 19.304 -21.413 41.211 1.00 39.41 91 GLN A C 1
ATOM 710 O O . GLN A 1 91 ? 19.324 -21.548 39.994 1.00 39.41 91 GLN A O 1
ATOM 715 N N . ALA A 1 92 ? 18.633 -20.427 41.806 1.00 43.03 92 ALA A N 1
ATOM 716 C CA . ALA A 1 92 ? 18.028 -19.313 41.095 1.00 43.03 92 ALA A CA 1
ATOM 717 C C . ALA A 1 92 ? 19.130 -18.377 40.572 1.00 43.03 92 ALA A C 1
ATOM 719 O O . ALA A 1 92 ? 19.660 -17.551 41.320 1.00 43.03 92 ALA A O 1
ATOM 720 N N . THR A 1 93 ? 19.484 -18.477 39.291 1.00 43.34 93 THR A N 1
ATOM 721 C CA . THR A 1 93 ? 20.311 -17.455 38.642 1.00 43.34 93 THR A CA 1
ATOM 722 C C . THR A 1 93 ? 19.409 -16.298 38.223 1.00 43.34 93 THR A C 1
ATOM 724 O O . THR A 1 93 ? 18.610 -16.382 37.296 1.00 43.34 93 THR A O 1
ATOM 727 N N . ARG A 1 94 ? 19.506 -15.204 38.976 1.00 37.38 94 ARG A N 1
ATOM 728 C CA . ARG A 1 94 ? 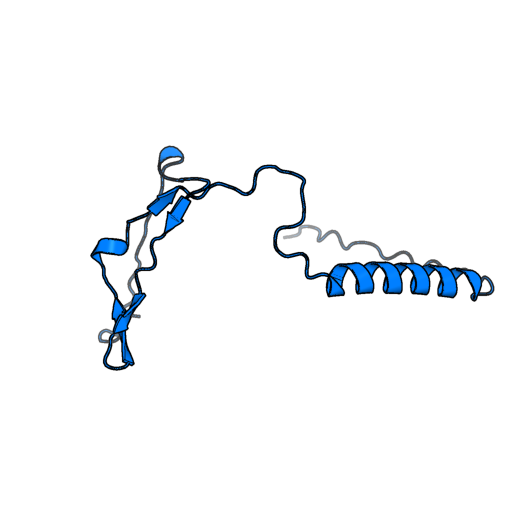18.843 -13.926 38.720 1.00 37.38 94 ARG A CA 1
ATOM 729 C C . ARG A 1 94 ? 19.315 -13.359 37.373 1.00 37.38 94 ARG A C 1
ATOM 731 O O . ARG A 1 94 ? 20.385 -12.765 37.308 1.00 37.38 94 ARG A O 1
ATOM 738 N N . CYS A 1 95 ? 18.524 -13.497 36.312 1.00 39.25 95 CYS A N 1
ATOM 739 C CA . CYS A 1 95 ? 18.767 -12.771 35.066 1.00 39.25 95 CYS A CA 1
ATOM 740 C C . CYS A 1 95 ? 18.321 -11.311 35.242 1.00 39.25 95 CYS A C 1
ATOM 742 O O . CYS A 1 95 ? 17.132 -10.997 35.264 1.00 39.25 95 CYS A O 1
ATOM 744 N N . THR A 1 96 ? 19.282 -10.410 35.428 1.00 48.16 96 THR A N 1
ATOM 745 C CA . THR A 1 96 ? 19.056 -8.962 35.437 1.00 48.16 96 THR A CA 1
ATOM 746 C C . THR A 1 96 ? 18.850 -8.460 34.011 1.00 48.16 96 THR A C 1
ATOM 748 O O . THR A 1 96 ? 19.733 -8.618 33.169 1.00 48.16 96 THR A O 1
ATOM 751 N N . TRP A 1 97 ? 17.710 -7.821 33.746 1.00 34.78 97 TRP A N 1
ATOM 752 C CA . TRP A 1 97 ? 17.470 -7.072 32.514 1.00 34.78 97 TRP A CA 1
ATOM 753 C C . TRP A 1 97 ? 18.422 -5.872 32.453 1.00 34.78 97 TRP A C 1
ATOM 755 O O . TRP A 1 97 ? 18.397 -5.002 33.325 1.00 34.78 97 TRP A O 1
ATOM 765 N N . GLY A 1 98 ? 19.289 -5.847 31.441 1.00 40.03 98 GLY A N 1
ATOM 766 C CA . GLY A 1 98 ? 20.216 -4.749 31.195 1.00 40.03 98 GLY A CA 1
ATOM 767 C C . GLY A 1 98 ? 19.470 -3.474 30.810 1.00 40.03 98 GLY A C 1
ATOM 768 O O . GLY A 1 98 ? 19.115 -3.277 29.652 1.00 40.03 98 GLY A O 1
ATOM 769 N N . LEU A 1 99 ? 19.253 -2.591 31.784 1.00 45.22 99 LEU A N 1
ATOM 770 C CA . LEU A 1 99 ? 18.933 -1.187 31.548 1.00 45.22 99 LEU A CA 1
ATOM 771 C C . LEU A 1 99 ? 20.163 -0.519 30.915 1.00 45.22 99 LEU A C 1
ATOM 773 O O . LEU A 1 99 ? 21.132 -0.195 31.602 1.00 45.22 99 LEU A O 1
ATOM 777 N N . GLY A 1 100 ? 20.124 -0.341 29.592 1.00 38.47 100 GLY A N 1
ATOM 778 C CA . GLY A 1 100 ? 21.084 0.464 28.839 1.00 38.47 100 GLY A CA 1
ATOM 779 C C . GLY A 1 100 ? 21.084 1.902 29.355 1.00 38.47 100 GLY A C 1
ATOM 780 O O . GLY A 1 100 ? 20.165 2.676 29.093 1.00 38.47 100 GLY A O 1
ATOM 781 N N . SER A 1 101 ? 22.107 2.230 30.140 1.00 38.97 101 SER A N 1
ATOM 782 C CA . SER A 1 101 ? 22.319 3.545 30.730 1.00 38.97 101 SER A CA 1
ATOM 783 C C . SER A 1 101 ? 22.984 4.492 29.732 1.00 38.97 101 SER A C 1
ATOM 785 O O . SER A 1 101 ? 23.920 4.128 29.023 1.00 38.97 101 SER A O 1
ATOM 787 N N . ARG A 1 102 ? 22.486 5.729 29.721 1.00 40.38 102 ARG A N 1
ATOM 788 C CA . ARG A 1 102 ? 23.019 6.900 29.016 1.00 40.38 102 ARG A CA 1
ATOM 789 C C . ARG A 1 102 ? 24.471 7.197 29.409 1.00 40.38 102 ARG A C 1
ATOM 791 O O . ARG A 1 102 ? 24.775 7.218 30.603 1.00 40.38 102 ARG A O 1
ATOM 798 N N . ARG A 1 103 ? 25.285 7.565 28.414 1.00 38.06 103 ARG A N 1
ATOM 799 C CA . ARG A 1 103 ? 26.424 8.524 28.407 1.00 38.06 103 ARG A CA 1
ATOM 800 C C . ARG A 1 103 ? 27.185 8.286 27.093 1.00 38.06 103 ARG A C 1
ATOM 802 O O . ARG A 1 103 ? 27.391 7.130 26.759 1.00 38.06 103 ARG A O 1
ATOM 809 N N . LEU A 1 104 ? 27.599 9.257 26.288 1.00 40.75 104 LEU A N 1
ATOM 810 C CA . LEU A 1 104 ? 27.799 10.706 26.389 1.00 40.75 104 LEU A CA 1
ATOM 811 C C . LEU A 1 104 ? 27.412 11.334 25.044 1.00 40.75 104 LEU A C 1
ATOM 813 O O . LEU A 1 104 ? 27.545 10.620 24.025 1.00 40.75 104 LEU A O 1
#

Organism: NCBI:txid224669

Nearest PDB structures (foldseek):
  2wli-assembly1_B  TM=8.539E-01  e=9.459E-02  Paramagnetospirillum magnetotacticum

Radius of gyration: 26.44 Å; Cα contacts (8 Å, |Δi|>4): 53; chains: 1; bounding box: 43×49×65 Å